Protein AF-A0A645FJI3-F1 (afdb_monomer)

Radius of gyration: 17.74 Å; Cα contacts (8 Å, |Δi|>4): 292; chains: 1; bounding box: 38×31×63 Å

pLDDT: mean 92.91, std 8.9, range [56.62, 98.81]

Secondary structure (DSSP, 8-state):
--HHHHHTS------TGGGTPEEETTTTEEEEEE-SSS-EEEEEE-GGGT---S-SEEEEEEETTEEEEEEEETTTTEEEEEEE-TTT--EEEEEEEGGGTEEEE-S--TTS-HHHHHHHHTTT---S-HHHHHHHHHHHHIIIIISS-HHHHHHS----

Organism: NCBI:txid1076179

Structure (mmCIF, N/CA/C/O backbone):
data_AF-A0A645FJI3-F1
#
_entry.id   AF-A0A645FJI3-F1
#
loop_
_atom_site.group_PDB
_atom_site.id
_atom_site.type_symbol
_atom_site.label_atom_id
_atom_site.label_alt_id
_atom_site.label_comp_id
_atom_site.label_asym_id
_atom_site.label_entity_id
_atom_site.label_seq_id
_atom_site.pdbx_PDB_ins_code
_atom_site.Cartn_x
_atom_site.Cartn_y
_atom_site.Cartn_z
_atom_site.occupancy
_atom_site.B_iso_or_equiv
_atom_site.auth_seq_id
_atom_site.auth_comp_id
_atom_site.auth_asym_id
_atom_site.auth_atom_id
_atom_site.pdbx_PDB_model_num
ATOM 1 N N . MET A 1 1 ? 11.231 -3.551 35.913 1.00 56.62 1 MET A N 1
ATOM 2 C CA . MET A 1 1 ? 9.950 -4.171 35.527 1.00 56.62 1 MET A CA 1
ATOM 3 C C . MET A 1 1 ? 10.000 -5.644 35.882 1.00 56.62 1 MET A C 1
ATOM 5 O O . MET A 1 1 ? 10.997 -6.279 35.559 1.00 56.62 1 MET A O 1
ATOM 9 N N . ASN A 1 2 ? 8.983 -6.163 36.568 1.00 74.88 2 ASN A N 1
ATOM 10 C CA . ASN A 1 2 ? 8.794 -7.595 36.834 1.00 74.88 2 ASN A CA 1
ATOM 11 C C . ASN A 1 2 ? 7.509 -8.104 36.146 1.00 74.88 2 ASN A C 1
ATOM 13 O O . ASN A 1 2 ? 6.732 -7.310 35.617 1.00 74.88 2 ASN A O 1
ATOM 17 N N . ALA A 1 3 ? 7.301 -9.424 36.121 1.00 71.38 3 ALA A N 1
ATOM 18 C CA . ALA A 1 3 ? 6.141 -10.035 35.463 1.00 71.38 3 ALA A CA 1
ATOM 19 C C . ALA A 1 3 ? 4.803 -9.525 36.034 1.00 71.38 3 ALA A C 1
ATOM 21 O O . ALA A 1 3 ? 3.874 -9.268 35.275 1.00 71.38 3 ALA A O 1
ATOM 22 N N . ASP A 1 4 ? 4.737 -9.282 37.344 1.00 74.38 4 ASP A N 1
ATOM 23 C CA . ASP A 1 4 ? 3.534 -8.769 38.010 1.00 74.38 4 ASP A CA 1
ATOM 24 C C . ASP A 1 4 ? 3.164 -7.350 37.548 1.00 74.38 4 ASP A C 1
ATOM 26 O O . ASP A 1 4 ? 1.987 -7.027 37.414 1.00 74.38 4 ASP A O 1
ATOM 30 N N . GLN A 1 5 ? 4.157 -6.510 37.237 1.00 66.44 5 GLN A N 1
ATOM 31 C CA . GLN A 1 5 ? 3.937 -5.175 36.676 1.00 66.44 5 GLN A CA 1
ATOM 32 C C . GLN A 1 5 ? 3.433 -5.215 35.227 1.00 66.44 5 GLN A C 1
ATOM 34 O O . GLN A 1 5 ? 2.672 -4.333 34.849 1.00 66.44 5 GLN A O 1
ATOM 39 N N . LEU A 1 6 ? 3.814 -6.224 34.432 1.00 61.94 6 LEU A N 1
ATOM 40 C CA . LEU A 1 6 ? 3.314 -6.415 33.060 1.00 61.94 6 LEU A CA 1
ATOM 41 C C . LEU A 1 6 ? 1.851 -6.889 33.039 1.00 61.94 6 LEU A C 1
ATOM 43 O O . LEU A 1 6 ? 1.085 -6.445 32.193 1.00 61.94 6 LEU A O 1
ATOM 47 N N . PHE A 1 7 ? 1.449 -7.747 33.984 1.00 67.25 7 PHE A N 1
ATOM 48 C CA . PHE A 1 7 ? 0.070 -8.249 34.096 1.00 67.25 7 PHE A CA 1
ATOM 49 C C . PHE A 1 7 ? -0.930 -7.231 34.666 1.00 67.25 7 PHE A C 1
ATOM 51 O O . PHE A 1 7 ? -2.134 -7.408 34.497 1.00 67.25 7 PHE A O 1
ATOM 58 N N . GLN A 1 8 ? -0.455 -6.190 35.356 1.00 73.88 8 GLN A N 1
ATOM 59 C CA . GLN A 1 8 ? -1.298 -5.119 35.903 1.00 73.88 8 GLN A CA 1
ATOM 60 C C . GLN A 1 8 ? -1.445 -3.913 34.971 1.00 73.88 8 GLN A C 1
ATOM 62 O O . GLN A 1 8 ? -2.200 -2.993 35.291 1.00 73.88 8 GLN A O 1
ATOM 67 N N . MET A 1 9 ? -0.740 -3.890 33.836 1.00 60.62 9 MET A N 1
ATOM 68 C CA . MET A 1 9 ? -0.995 -2.875 32.820 1.00 60.62 9 MET A CA 1
ATOM 69 C C . MET A 1 9 ? -2.399 -3.096 32.246 1.00 60.62 9 MET A C 1
ATOM 71 O O . MET A 1 9 ? -2.763 -4.245 31.977 1.00 60.62 9 MET A O 1
ATOM 75 N N . PRO A 1 10 ? -3.203 -2.035 32.064 1.00 60.19 10 PRO A N 1
ATOM 76 C CA . PRO A 1 10 ? -4.461 -2.168 31.352 1.00 60.19 10 PRO A CA 1
ATOM 77 C C . PRO A 1 10 ? -4.175 -2.766 29.972 1.00 60.19 10 PRO A C 1
ATOM 79 O O . PRO A 1 10 ? -3.290 -2.301 29.253 1.00 60.19 10 PRO A O 1
ATOM 82 N N . PHE A 1 11 ? -4.888 -3.839 29.633 1.00 61.97 11 PHE A N 1
ATOM 83 C CA . PHE A 1 11 ? -4.894 -4.358 28.275 1.00 61.97 11 PHE A CA 1
ATOM 84 C C . PHE A 1 11 ? -5.572 -3.305 27.404 1.00 61.97 11 PHE A C 1
ATOM 86 O O . PHE A 1 11 ? -6.794 -3.172 27.424 1.00 61.97 11 PHE A O 1
ATOM 93 N N . GLU A 1 12 ? -4.779 -2.516 26.691 1.00 61.72 12 GLU A N 1
ATOM 94 C CA . GLU A 1 12 ? -5.310 -1.671 25.635 1.00 61.72 12 GLU A CA 1
ATOM 95 C C . GLU A 1 12 ? -5.661 -2.583 24.463 1.00 61.72 12 GLU A C 1
ATOM 97 O O . GLU A 1 12 ? -4.785 -3.180 23.829 1.00 61.72 12 GLU A O 1
ATOM 102 N N . GLU A 1 13 ? -6.962 -2.737 24.207 1.00 76.19 13 GLU A N 1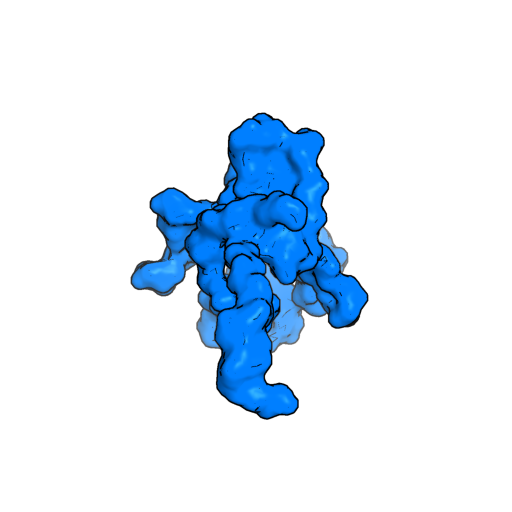
ATOM 103 C CA . GLU A 1 13 ? -7.428 -3.416 23.008 1.00 76.19 13 GLU A CA 1
ATOM 104 C C . GLU A 1 13 ? -6.757 -2.780 21.793 1.00 76.19 13 GLU A C 1
ATOM 106 O O . GLU A 1 13 ? -6.709 -1.557 21.626 1.00 76.19 13 GLU A O 1
ATOM 111 N N . ARG A 1 14 ? -6.180 -3.628 20.948 1.00 88.31 14 ARG A N 1
ATOM 112 C CA . ARG A 1 14 ? -5.498 -3.167 19.750 1.00 88.31 14 ARG A CA 1
ATOM 113 C C . ARG A 1 14 ? -6.513 -2.465 18.854 1.00 88.31 14 ARG A C 1
ATOM 115 O O . ARG A 1 14 ? -7.470 -3.087 18.405 1.00 88.31 14 ARG A O 1
ATOM 122 N N . SER A 1 15 ? -6.282 -1.189 18.591 1.00 95.69 15 SER A N 1
ATOM 123 C CA . SER A 1 15 ? -7.178 -0.329 17.826 1.00 95.69 15 SER A CA 1
ATOM 124 C C . SER A 1 15 ? -6.386 0.520 16.840 1.00 95.69 15 SER A C 1
ATOM 126 O O . SER A 1 15 ? -5.164 0.641 16.945 1.00 95.69 15 SER A O 1
ATOM 128 N N . LEU A 1 16 ? -7.075 1.112 15.870 1.00 97.44 16 LEU A N 1
ATOM 129 C CA . LEU A 1 16 ? -6.447 2.014 14.912 1.00 97.44 16 LEU A CA 1
ATOM 130 C C . LEU A 1 16 ? -5.860 3.255 15.599 1.00 97.44 16 LEU A C 1
ATOM 132 O O . LEU A 1 16 ? -4.725 3.622 15.303 1.00 97.44 16 LEU A O 1
ATOM 136 N N . VAL A 1 17 ? -6.571 3.853 16.558 1.00 96.69 17 VAL A N 1
ATOM 137 C CA . VAL A 1 17 ? -6.065 4.990 17.347 1.00 96.69 17 VAL A CA 1
ATOM 138 C C . VAL A 1 17 ? -4.805 4.606 18.131 1.00 96.69 17 VAL A C 1
ATOM 140 O O . VAL A 1 17 ? -3.818 5.340 18.087 1.00 96.69 17 VAL A O 1
ATOM 143 N N . ASN A 1 18 ? -4.764 3.414 18.738 1.00 94.19 18 ASN A N 1
ATOM 144 C CA . ASN A 1 18 ? -3.574 2.916 19.448 1.00 94.19 18 ASN A CA 1
ATOM 145 C C . ASN A 1 18 ? -2.387 2.645 18.503 1.00 94.19 18 ASN A C 1
ATOM 147 O O . ASN A 1 18 ? -1.233 2.641 18.928 1.00 94.19 18 ASN A O 1
ATOM 151 N N . LEU A 1 19 ? -2.651 2.469 17.205 1.00 95.25 19 LEU A N 1
ATOM 152 C CA . LEU A 1 19 ? -1.645 2.400 16.140 1.00 95.25 19 LEU A CA 1
ATOM 153 C C . LEU A 1 19 ? -1.367 3.766 15.485 1.00 95.25 19 LEU A C 1
ATOM 155 O O . LEU A 1 19 ? -0.758 3.830 14.419 1.00 95.25 19 LEU A O 1
ATOM 159 N N . SER A 1 20 ? -1.770 4.864 16.133 1.00 96.12 20 SER A N 1
ATOM 160 C CA . SER A 1 20 ? -1.571 6.248 15.680 1.00 96.12 20 SER A CA 1
ATOM 161 C C . SER A 1 20 ? -2.332 6.636 14.407 1.00 96.12 20 SER A C 1
ATOM 163 O O . SER A 1 20 ? -1.968 7.613 13.750 1.00 96.12 20 SER A O 1
ATOM 165 N N . PHE A 1 21 ? -3.390 5.908 14.044 1.00 98.00 21 PHE A N 1
ATOM 166 C CA . PHE A 1 21 ? -4.306 6.373 13.007 1.00 98.00 21 PHE A CA 1
ATOM 167 C C . PHE A 1 21 ? -5.227 7.462 13.562 1.00 98.00 21 PHE A C 1
ATOM 169 O O . PHE A 1 21 ? -5.759 7.355 14.665 1.00 98.00 21 PHE A O 1
ATOM 176 N N . VAL A 1 22 ? -5.482 8.483 12.752 1.00 97.81 22 VAL A N 1
ATOM 177 C CA . VAL A 1 22 ? -6.402 9.577 13.056 1.00 97.81 22 VAL A CA 1
ATOM 178 C C . VAL A 1 22 ? -7.743 9.317 12.360 1.00 97.81 22 VAL A C 1
ATOM 180 O O . VAL A 1 22 ? -7.770 9.191 11.132 1.00 97.81 22 VAL A O 1
ATOM 183 N N . PRO A 1 23 ? -8.864 9.226 13.099 1.00 97.25 23 PRO A N 1
ATOM 184 C CA . PRO A 1 23 ? -10.195 9.117 12.510 1.00 97.25 23 PRO A CA 1
ATOM 185 C C . PRO A 1 23 ? -10.582 10.356 11.692 1.00 97.25 23 PRO A C 1
ATOM 187 O O . PRO A 1 23 ? -10.581 11.475 12.202 1.00 97.25 23 PRO A O 1
ATOM 190 N N . ASP A 1 24 ? -11.005 10.150 10.448 1.00 95.38 24 ASP A N 1
ATOM 191 C CA . ASP A 1 24 ? -11.631 11.153 9.590 1.00 95.38 24 ASP A CA 1
ATOM 192 C C . ASP A 1 24 ? -13.043 10.684 9.222 1.00 95.38 24 ASP A C 1
ATOM 194 O O . ASP A 1 24 ? -13.294 10.090 8.171 1.00 95.38 24 ASP A O 1
ATOM 198 N N . GLN A 1 25 ? -13.992 10.945 10.123 1.00 93.50 25 GLN A N 1
ATOM 199 C CA . GLN A 1 25 ? -15.390 10.544 9.935 1.00 93.50 25 GLN A CA 1
ATOM 200 C C . GLN A 1 25 ? -16.043 11.218 8.728 1.00 93.50 25 GLN A C 1
ATOM 202 O O . GLN A 1 25 ? -16.942 10.645 8.122 1.00 93.50 25 GLN A O 1
ATOM 207 N N . LYS A 1 26 ? -15.597 12.426 8.362 1.00 92.00 26 LYS A N 1
ATOM 208 C CA . LYS A 1 26 ? -16.159 13.159 7.223 1.00 92.00 26 LYS A CA 1
ATOM 209 C C . LYS A 1 26 ? -15.870 12.430 5.916 1.00 92.00 26 LYS A C 1
ATOM 211 O O . LYS A 1 26 ? -16.731 12.389 5.041 1.00 92.00 26 LYS A O 1
ATOM 216 N N . ASN A 1 27 ? -14.654 11.912 5.779 1.00 92.12 27 ASN A N 1
ATOM 217 C CA . ASN A 1 27 ? -14.237 11.191 4.587 1.00 92.12 27 ASN A CA 1
ATOM 218 C C . ASN A 1 27 ? -14.467 9.672 4.688 1.00 92.12 27 ASN A C 1
ATOM 220 O O . ASN A 1 27 ? -14.505 8.990 3.666 1.00 92.12 27 ASN A O 1
ATOM 224 N N . GLY A 1 28 ? -14.691 9.157 5.898 1.00 95.94 28 GLY A N 1
ATOM 225 C CA . GLY A 1 28 ? -15.054 7.766 6.151 1.00 95.94 28 GLY A CA 1
ATOM 226 C C . GLY A 1 28 ? -13.860 6.822 6.240 1.00 95.94 28 GLY A C 1
ATOM 227 O O . GLY A 1 28 ? -13.952 5.683 5.800 1.00 95.94 28 GLY A O 1
ATOM 228 N N . TRP A 1 29 ? -12.728 7.270 6.783 1.00 97.62 29 TRP A N 1
ATOM 229 C CA . TRP A 1 29 ? -11.564 6.409 7.009 1.00 97.62 29 TRP A CA 1
ATOM 230 C C . TRP A 1 29 ? -10.752 6.850 8.221 1.00 97.62 29 TRP A C 1
ATOM 232 O O . TRP A 1 29 ? -10.858 7.977 8.694 1.00 97.62 29 TRP A O 1
ATOM 242 N N . CYS A 1 30 ? -9.889 5.967 8.701 1.00 98.12 30 CYS A N 1
ATOM 243 C CA . CYS A 1 30 ? -8.811 6.309 9.621 1.00 98.12 30 CYS A CA 1
ATOM 244 C C . CYS A 1 30 ? -7.501 6.418 8.839 1.00 98.12 30 CYS A C 1
ATOM 246 O O . CYS A 1 30 ? -7.224 5.556 8.006 1.00 98.12 30 CYS A O 1
ATOM 248 N N . GLU A 1 31 ? -6.690 7.441 9.103 1.00 98.25 31 GLU A N 1
ATOM 249 C CA . GLU A 1 31 ? -5.446 7.705 8.371 1.00 98.25 31 GLU A CA 1
ATOM 250 C C . GLU A 1 31 ? -4.221 7.667 9.286 1.00 98.25 31 GLU A C 1
ATOM 252 O O . GLU A 1 31 ? -4.172 8.342 10.308 1.00 98.25 31 GLU A O 1
ATOM 257 N N . TYR A 1 32 ? -3.204 6.920 8.878 1.00 98.31 32 TYR A N 1
ATOM 258 C CA . TYR A 1 32 ? -1.858 6.972 9.425 1.00 98.31 32 TYR A CA 1
ATOM 259 C C . TYR A 1 32 ? -0.934 7.621 8.393 1.00 98.31 32 TYR A C 1
ATOM 261 O O . TYR A 1 32 ? -0.938 7.226 7.226 1.00 98.31 32 TYR A O 1
ATOM 269 N N . THR A 1 33 ? -0.116 8.582 8.821 1.00 97.44 33 THR A N 1
ATOM 270 C CA . THR A 1 33 ? 0.873 9.239 7.958 1.00 97.44 33 THR A CA 1
ATOM 271 C C . THR A 1 33 ? 2.242 9.242 8.629 1.00 97.44 33 THR A C 1
ATOM 273 O O . THR A 1 33 ? 2.398 9.723 9.750 1.00 97.44 33 THR A O 1
ATOM 276 N N . GLN A 1 34 ? 3.247 8.756 7.906 1.00 95.12 34 GLN A N 1
ATOM 277 C CA . GLN A 1 34 ? 4.657 8.819 8.273 1.00 95.12 34 GLN A CA 1
ATOM 278 C C . GLN A 1 34 ? 5.393 9.714 7.279 1.00 95.12 34 GLN A C 1
ATOM 280 O O . GLN A 1 34 ? 5.300 9.509 6.071 1.00 95.12 34 GLN A O 1
ATOM 285 N N . ASN A 1 35 ? 6.149 10.688 7.788 1.00 90.19 35 ASN A N 1
ATOM 286 C CA . ASN A 1 35 ? 6.908 11.634 6.961 1.00 90.19 35 ASN A CA 1
ATOM 287 C C . ASN A 1 35 ? 8.418 11.643 7.280 1.00 90.19 35 ASN A C 1
ATOM 289 O O . ASN A 1 35 ? 9.142 12.565 6.912 1.00 90.19 35 ASN A O 1
ATOM 293 N N . GLU A 1 36 ? 8.911 10.627 7.992 1.00 83.69 36 GLU A N 1
ATOM 294 C CA . GLU A 1 36 ? 10.339 10.458 8.272 1.00 83.69 36 GLU A CA 1
ATOM 295 C C . GLU A 1 36 ? 11.037 9.818 7.063 1.00 83.69 36 GLU A C 1
ATOM 297 O O . GLU A 1 36 ? 11.244 8.608 6.997 1.00 83.69 36 GLU A O 1
ATOM 302 N N . GLY A 1 37 ? 11.375 10.643 6.070 1.00 85.12 37 GLY A N 1
ATOM 303 C CA . GLY A 1 37 ? 12.023 10.206 4.834 1.00 85.12 37 GLY A CA 1
ATOM 304 C C . GLY A 1 37 ? 11.049 10.172 3.663 1.00 85.12 37 GLY A C 1
ATOM 305 O O . GLY A 1 37 ? 10.703 11.218 3.125 1.00 85.12 37 GLY A O 1
ATOM 306 N N . THR A 1 38 ? 10.646 8.977 3.233 1.00 88.56 38 THR A N 1
ATOM 307 C CA . THR A 1 38 ? 9.632 8.834 2.176 1.00 88.56 38 THR A CA 1
ATOM 308 C C . THR A 1 38 ? 8.249 8.924 2.802 1.00 88.56 38 THR A C 1
ATOM 310 O O . THR A 1 38 ? 7.975 8.210 3.766 1.00 88.56 38 THR A O 1
ATOM 313 N N . LEU A 1 39 ? 7.382 9.780 2.255 1.00 95.00 39 LEU A N 1
ATOM 314 C CA . LEU A 1 39 ? 5.993 9.872 2.691 1.00 95.00 39 LEU A CA 1
ATOM 315 C C . LEU A 1 39 ? 5.317 8.508 2.526 1.00 95.00 39 LEU A C 1
ATOM 317 O O . LEU A 1 39 ? 5.246 7.974 1.419 1.00 95.00 39 LEU A O 1
ATOM 321 N N . VAL A 1 40 ? 4.797 7.970 3.623 1.00 97.56 40 VAL A N 1
ATOM 322 C CA . VAL A 1 40 ? 3.900 6.817 3.611 1.00 97.56 40 VAL A CA 1
ATOM 323 C C . VAL A 1 40 ? 2.579 7.239 4.222 1.00 97.56 40 VAL A C 1
ATOM 325 O O . VAL A 1 40 ? 2.543 7.831 5.301 1.00 97.56 40 VAL A O 1
ATOM 328 N N . ARG A 1 41 ? 1.485 6.921 3.535 1.00 98.38 41 ARG A N 1
ATOM 329 C CA . ARG A 1 41 ? 0.131 7.129 4.045 1.00 98.38 41 ARG A CA 1
ATOM 330 C C . ARG A 1 41 ? -0.643 5.830 3.956 1.00 98.38 41 ARG A C 1
ATOM 332 O O . ARG A 1 41 ? -0.679 5.209 2.899 1.00 98.38 41 ARG A O 1
ATOM 339 N N . VAL A 1 42 ? -1.283 5.452 5.052 1.00 98.62 42 VAL A N 1
ATOM 340 C CA . VAL A 1 42 ? -2.160 4.287 5.124 1.00 98.62 42 VAL A CA 1
ATOM 341 C C . VAL A 1 42 ? -3.542 4.750 5.536 1.00 98.62 42 VAL A C 1
ATOM 343 O O . VAL A 1 42 ? -3.684 5.465 6.524 1.00 98.62 42 VAL A O 1
ATOM 346 N N . ARG A 1 43 ? -4.567 4.350 4.791 1.00 98.62 43 ARG A N 1
ATOM 347 C CA . ARG A 1 43 ? -5.960 4.622 5.137 1.00 98.62 43 ARG A CA 1
ATOM 348 C C . ARG A 1 43 ? -6.721 3.328 5.265 1.00 98.62 43 ARG A C 1
ATOM 350 O O . ARG A 1 43 ? -6.609 2.467 4.401 1.00 98.62 43 ARG A O 1
ATOM 357 N N . VAL A 1 44 ? -7.523 3.224 6.313 1.00 98.50 44 VAL A N 1
ATOM 358 C CA . VAL A 1 44 ? -8.421 2.092 6.534 1.00 98.50 44 VAL A CA 1
ATOM 359 C C . VAL A 1 44 ? -9.850 2.605 6.440 1.00 98.50 44 VAL A C 1
ATOM 361 O O . VAL A 1 44 ? -10.256 3.464 7.224 1.00 98.50 44 VAL A O 1
ATOM 364 N N . ASN A 1 45 ? -10.591 2.115 5.450 1.00 97.81 45 ASN A N 1
ATOM 365 C CA . ASN A 1 45 ? -11.953 2.548 5.168 1.00 97.81 45 ASN A CA 1
ATOM 366 C C . ASN A 1 45 ? -12.909 2.132 6.299 1.00 97.81 45 ASN A C 1
ATOM 368 O O . ASN A 1 45 ? -12.795 1.040 6.857 1.00 97.81 45 ASN A O 1
ATOM 372 N N . ARG A 1 46 ? -13.865 3.000 6.627 1.00 96.50 46 ARG A N 1
ATOM 373 C CA . ARG A 1 46 ? -14.915 2.793 7.632 1.00 96.50 46 ARG A CA 1
ATOM 374 C C . ARG A 1 46 ? -16.270 3.091 6.982 1.00 96.50 46 ARG A C 1
ATOM 376 O O . ARG A 1 46 ? -16.793 4.201 7.120 1.00 96.50 46 ARG A O 1
ATOM 383 N N . PRO A 1 47 ? -16.828 2.127 6.219 1.00 92.25 47 PRO A N 1
ATOM 384 C CA . PRO A 1 47 ? -18.068 2.315 5.464 1.00 92.25 47 PRO A CA 1
ATOM 385 C C . PRO A 1 47 ? -19.257 2.778 6.315 1.00 92.25 47 PRO A C 1
ATOM 387 O O . PRO A 1 47 ? -20.144 3.474 5.823 1.00 92.25 47 PRO A O 1
ATOM 390 N N . GLU A 1 48 ? -19.279 2.427 7.600 1.00 93.56 48 GLU A N 1
ATOM 391 C CA . GLU A 1 48 ? -20.294 2.841 8.568 1.00 93.56 48 GLU A CA 1
ATOM 392 C C . GLU A 1 48 ? -20.348 4.362 8.795 1.00 93.56 48 GLU A C 1
ATOM 394 O O . GLU A 1 48 ? -21.363 4.874 9.266 1.00 93.56 48 GLU A O 1
ATOM 399 N N . TRP A 1 49 ? -19.298 5.098 8.421 1.00 95.38 49 TRP A N 1
ATOM 400 C CA . TRP A 1 49 ? -19.259 6.564 8.447 1.00 95.38 49 TRP A CA 1
ATOM 401 C C . TRP A 1 49 ? -19.760 7.205 7.143 1.00 95.38 49 TRP A C 1
ATOM 403 O O . TRP A 1 49 ? -19.782 8.427 7.020 1.00 95.38 49 TRP A O 1
ATOM 413 N N . GLY A 1 50 ? -20.198 6.400 6.169 1.00 87.69 50 GLY A N 1
ATOM 414 C CA . GLY A 1 50 ? -20.800 6.865 4.916 1.00 87.69 50 GLY A CA 1
ATOM 415 C C . GLY A 1 50 ? -19.806 7.167 3.789 1.00 87.69 50 GLY A C 1
ATOM 416 O O . GLY A 1 50 ? -20.238 7.497 2.683 1.00 87.69 50 GLY A O 1
ATOM 417 N N . GLY A 1 51 ? -18.499 7.028 4.030 1.00 84.12 51 GLY A N 1
ATOM 418 C CA . GLY A 1 51 ? -17.484 7.054 2.976 1.00 84.12 51 GLY A CA 1
ATOM 419 C C . GLY A 1 51 ? -17.539 5.785 2.123 1.00 84.12 51 GLY A C 1
ATOM 420 O O . GLY A 1 51 ? -17.689 4.680 2.640 1.00 84.12 51 GLY A O 1
ATOM 421 N N . ASN A 1 52 ? -17.418 5.929 0.803 1.00 83.31 52 ASN A N 1
ATOM 422 C CA . ASN A 1 52 ? -17.300 4.789 -0.109 1.00 83.31 52 ASN A CA 1
ATOM 423 C C . ASN A 1 52 ? -16.216 5.048 -1.165 1.00 83.31 52 ASN A C 1
ATOM 425 O O . ASN A 1 52 ? -16.529 5.319 -2.326 1.00 83.31 52 ASN A O 1
ATOM 429 N N . PRO A 1 53 ? -14.934 5.015 -0.768 1.00 86.50 53 PRO A N 1
ATOM 430 C CA . PRO A 1 53 ? -13.827 5.304 -1.671 1.00 86.50 53 PRO A CA 1
ATOM 431 C C . PRO A 1 53 ? -13.569 4.187 -2.699 1.00 86.50 53 PRO A C 1
ATOM 433 O O . PRO A 1 53 ? -12.792 4.392 -3.628 1.00 86.50 53 PRO A O 1
ATOM 436 N N . GLY A 1 54 ? -14.220 3.024 -2.567 1.00 92.12 54 GLY A N 1
ATOM 437 C CA . GLY A 1 54 ? -14.042 1.895 -3.482 1.00 92.12 54 GLY A CA 1
ATOM 438 C C . GLY A 1 54 ? -12.786 1.058 -3.217 1.00 92.12 54 GLY A C 1
ATOM 439 O O . GLY A 1 54 ? -12.300 0.410 -4.139 1.00 92.12 54 GLY A O 1
ATOM 440 N N . TRP A 1 55 ? -12.266 1.075 -1.987 1.00 96.44 55 TRP A N 1
ATOM 441 C CA . TRP A 1 55 ? -11.197 0.212 -1.466 1.00 96.44 55 TRP A CA 1
ATOM 442 C C . TRP A 1 55 ? -11.381 0.008 0.046 1.00 96.44 55 TRP A C 1
ATOM 444 O O . TRP A 1 55 ? -12.064 0.802 0.696 1.00 96.44 55 TRP A O 1
ATOM 454 N N . ASP A 1 56 ? -10.774 -1.041 0.609 1.00 98.38 56 ASP A N 1
ATOM 455 C CA . ASP A 1 56 ? -10.846 -1.328 2.051 1.00 98.38 56 ASP A CA 1
ATOM 456 C C . ASP A 1 56 ? -9.633 -0.760 2.800 1.00 98.38 56 ASP A C 1
ATOM 458 O O . ASP A 1 56 ? -9.773 -0.156 3.866 1.00 98.38 56 ASP A O 1
ATOM 462 N N . ILE A 1 57 ? -8.442 -0.882 2.206 1.00 98.62 57 ILE A N 1
ATOM 463 C CA . ILE A 1 57 ? -7.216 -0.219 2.670 1.00 98.62 57 ILE A CA 1
ATOM 464 C C . ILE A 1 57 ? -6.534 0.465 1.486 1.00 98.62 57 ILE A C 1
ATOM 466 O O . ILE A 1 57 ? -6.408 -0.131 0.420 1.00 98.62 57 ILE A O 1
ATOM 470 N N . GLU A 1 58 ? -6.044 1.686 1.688 1.00 98.69 58 GLU A N 1
ATOM 471 C CA . GLU A 1 58 ? -5.120 2.371 0.782 1.00 98.69 58 GLU A CA 1
ATOM 472 C C . GLU A 1 58 ? -3.740 2.470 1.431 1.00 98.69 58 GLU A C 1
ATOM 474 O O . GLU A 1 58 ? -3.612 2.882 2.580 1.00 98.69 58 GLU A O 1
ATOM 479 N N . TYR A 1 59 ? -2.705 2.145 0.666 1.00 98.75 59 TYR A N 1
ATOM 480 C CA . TYR A 1 59 ? -1.310 2.414 0.967 1.00 98.75 59 TYR A CA 1
ATOM 481 C C . TYR A 1 59 ? -0.741 3.318 -0.126 1.00 98.75 59 TYR A C 1
ATOM 483 O O . TYR A 1 59 ? -0.769 2.974 -1.307 1.00 98.75 59 TYR A O 1
ATOM 491 N N . TYR A 1 60 ? -0.203 4.465 0.259 1.00 98.56 60 TYR A N 1
ATOM 492 C CA . TYR A 1 60 ? 0.489 5.391 -0.626 1.00 98.56 60 TYR A CA 1
ATOM 493 C C . TYR A 1 60 ? 1.952 5.497 -0.221 1.00 98.56 60 TYR A C 1
ATOM 495 O O . TYR A 1 60 ? 2.265 5.615 0.965 1.00 98.56 60 TYR A O 1
ATOM 503 N N . THR A 1 61 ? 2.833 5.520 -1.216 1.00 97.88 61 THR A N 1
ATOM 504 C CA . THR A 1 61 ? 4.246 5.851 -1.044 1.00 97.88 61 THR A CA 1
ATOM 505 C C . THR A 1 61 ? 4.825 6.451 -2.323 1.00 97.88 61 THR A C 1
ATOM 507 O O . THR A 1 61 ? 4.153 6.540 -3.352 1.00 97.88 61 THR A O 1
ATOM 510 N N . GLU A 1 62 ? 6.101 6.819 -2.280 1.00 96.12 62 GLU A N 1
ATOM 511 C CA . GLU A 1 62 ? 6.868 7.245 -3.443 1.00 96.12 62 GLU A CA 1
ATOM 512 C C . GLU A 1 62 ? 8.123 6.392 -3.591 1.00 96.12 62 GLU A C 1
ATOM 514 O O . GLU A 1 62 ? 8.955 6.303 -2.692 1.00 96.12 62 GLU A O 1
ATOM 519 N N . ILE A 1 63 ? 8.312 5.792 -4.763 1.00 95.12 63 ILE A N 1
ATOM 520 C CA . ILE A 1 63 ? 9.516 5.018 -5.066 1.00 95.12 63 ILE A CA 1
ATOM 521 C C . ILE A 1 63 ? 10.358 5.831 -6.031 1.00 95.12 63 ILE A C 1
ATOM 523 O O . ILE A 1 63 ? 9.962 6.076 -7.169 1.00 95.12 63 ILE A O 1
ATOM 527 N N . ASN A 1 64 ? 11.531 6.279 -5.579 1.00 94.25 64 ASN A N 1
ATOM 528 C CA . ASN A 1 64 ? 12.382 7.191 -6.349 1.00 94.25 64 ASN A CA 1
ATOM 529 C C . ASN A 1 64 ? 11.661 8.489 -6.781 1.00 94.25 64 ASN A C 1
ATOM 531 O O . ASN A 1 64 ? 11.966 9.024 -7.844 1.00 94.25 64 ASN A O 1
ATOM 535 N N . GLY A 1 65 ? 10.714 8.979 -5.973 1.00 94.69 65 GLY A N 1
ATOM 536 C CA . GLY A 1 65 ? 9.883 10.146 -6.298 1.00 94.69 65 GLY A CA 1
ATOM 537 C C . GLY A 1 65 ? 8.750 9.865 -7.292 1.00 94.69 65 GLY A C 1
ATOM 538 O O . GLY A 1 65 ? 8.120 10.805 -7.768 1.00 94.69 65 GLY A O 1
ATOM 539 N N . ASN A 1 66 ? 8.501 8.595 -7.633 1.00 97.06 66 ASN A N 1
ATOM 540 C CA . ASN A 1 66 ? 7.370 8.165 -8.454 1.00 97.06 66 ASN A CA 1
ATOM 541 C C . ASN A 1 66 ? 6.222 7.711 -7.540 1.00 97.06 66 ASN A C 1
ATOM 543 O O . ASN A 1 66 ? 6.433 6.781 -6.750 1.00 97.06 66 ASN A O 1
ATOM 547 N N . PRO A 1 67 ? 5.030 8.325 -7.627 1.00 97.44 67 PRO A N 1
ATOM 548 C CA . PRO A 1 67 ? 3.888 7.943 -6.809 1.00 97.44 67 PRO A CA 1
ATOM 549 C C . PRO A 1 67 ? 3.448 6.501 -7.053 1.00 97.44 67 PRO A C 1
ATOM 551 O O . PRO A 1 67 ? 3.259 6.074 -8.197 1.00 97.44 67 PRO A O 1
ATOM 554 N N . ILE A 1 68 ? 3.221 5.792 -5.951 1.00 98.25 68 ILE A N 1
ATOM 555 C CA . ILE A 1 68 ? 2.634 4.459 -5.903 1.00 98.25 68 ILE A CA 1
ATOM 556 C C . ILE A 1 68 ? 1.427 4.507 -4.981 1.00 98.25 68 ILE A C 1
ATOM 558 O O . ILE A 1 68 ? 1.511 4.971 -3.846 1.00 98.25 68 ILE A O 1
ATOM 562 N N . THR A 1 69 ? 0.298 3.993 -5.457 1.00 98.62 69 THR A N 1
ATOM 563 C CA . THR A 1 69 ? -0.880 3.755 -4.617 1.00 98.62 69 THR A CA 1
ATOM 564 C C . THR A 1 69 ? -1.309 2.310 -4.766 1.00 98.62 69 THR A C 1
ATOM 566 O O . THR A 1 69 ? -1.537 1.850 -5.883 1.00 98.62 69 THR A O 1
ATOM 569 N N . VAL A 1 70 ? -1.419 1.611 -3.642 1.00 98.81 70 VAL A N 1
ATOM 570 C CA . VAL A 1 70 ? -1.874 0.229 -3.551 1.00 98.81 70 VAL A CA 1
ATOM 571 C C . VAL A 1 70 ? -3.165 0.198 -2.749 1.00 98.81 70 VAL A C 1
ATOM 573 O O . VAL A 1 70 ? -3.212 0.649 -1.609 1.00 98.81 70 VAL A O 1
ATOM 576 N N . TRP A 1 71 ? -4.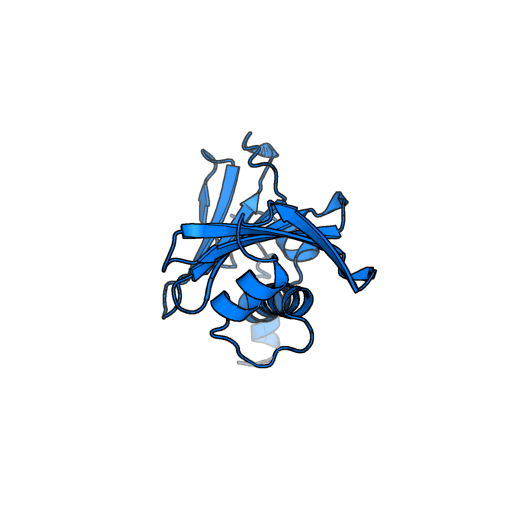211 -0.355 -3.342 1.00 98.75 71 TRP A N 1
ATOM 577 C CA . TRP A 1 71 ? -5.478 -0.629 -2.687 1.00 98.75 71 TRP A CA 1
ATOM 578 C C . TRP A 1 71 ? -5.598 -2.114 -2.382 1.00 98.75 71 TRP A C 1
ATOM 580 O O . TRP A 1 71 ? -5.228 -2.951 -3.207 1.00 98.75 71 TRP A O 1
ATOM 590 N N . TYR A 1 72 ? -6.136 -2.439 -1.212 1.00 98.69 72 TYR A N 1
ATOM 591 C CA . TYR A 1 72 ? -6.510 -3.795 -0.836 1.00 98.69 72 TYR A CA 1
ATOM 592 C C . TYR A 1 72 ? -8.030 -3.940 -0.780 1.00 98.69 72 TYR A C 1
ATOM 594 O O . TYR A 1 72 ? -8.729 -3.046 -0.296 1.00 98.69 72 TYR A O 1
ATOM 602 N N . TYR A 1 73 ? -8.509 -5.089 -1.255 1.00 98.31 73 TYR A N 1
ATOM 603 C CA . TYR A 1 73 ? -9.909 -5.501 -1.231 1.00 98.31 73 TYR A CA 1
ATOM 604 C C . TYR A 1 73 ? -10.033 -6.789 -0.419 1.00 98.31 73 TYR A C 1
ATOM 606 O O . TYR A 1 73 ? -9.622 -7.859 -0.873 1.00 98.31 73 TYR A O 1
ATOM 614 N N . VAL A 1 74 ? -10.612 -6.697 0.774 1.00 97.06 74 VAL A N 1
ATOM 615 C CA . VAL A 1 74 ? -10.708 -7.777 1.768 1.00 97.06 74 VAL A CA 1
ATOM 616 C C . VAL A 1 74 ? -11.544 -8.941 1.239 1.00 97.06 74 VAL A C 1
ATOM 618 O O . VAL A 1 74 ? -11.140 -10.100 1.350 1.00 97.06 74 VAL A O 1
ATOM 621 N N . ASN A 1 75 ? -12.684 -8.643 0.606 1.00 95.94 75 ASN A N 1
ATOM 622 C CA . ASN A 1 75 ? -13.594 -9.669 0.082 1.00 95.94 75 ASN A CA 1
ATOM 623 C C . ASN A 1 75 ? -12.959 -10.492 -1.046 1.00 95.94 75 ASN A C 1
ATOM 625 O O . ASN A 1 75 ? -13.122 -11.712 -1.095 1.00 95.94 75 ASN A O 1
ATOM 629 N N . ASP A 1 76 ? -12.194 -9.831 -1.912 1.00 96.56 76 ASP A N 1
ATOM 630 C CA . ASP A 1 76 ? -11.547 -10.461 -3.065 1.00 96.56 76 ASP A CA 1
ATOM 631 C C . ASP A 1 76 ? -10.149 -11.004 -2.727 1.00 96.56 76 ASP A C 1
ATOM 633 O O . ASP A 1 76 ? -9.566 -11.761 -3.505 1.00 96.56 76 ASP A O 1
ATOM 637 N N . ARG A 1 77 ? -9.587 -10.602 -1.578 1.00 96.62 77 ARG A N 1
ATOM 638 C CA . ARG A 1 77 ? -8.194 -10.840 -1.167 1.00 96.62 77 ARG A CA 1
ATOM 639 C C . ARG A 1 77 ? -7.194 -10.497 -2.269 1.00 96.62 77 ARG A C 1
ATOM 641 O O . ARG A 1 77 ? -6.230 -11.232 -2.504 1.00 96.62 77 ARG A O 1
ATOM 648 N N . ARG A 1 78 ? -7.440 -9.381 -2.948 1.00 98.00 78 ARG A N 1
ATOM 649 C CA . ARG A 1 78 ? -6.630 -8.897 -4.066 1.00 98.00 78 ARG A CA 1
ATOM 650 C C . ARG A 1 78 ? -6.126 -7.493 -3.789 1.00 98.00 78 ARG A C 1
ATOM 652 O O . ARG A 1 7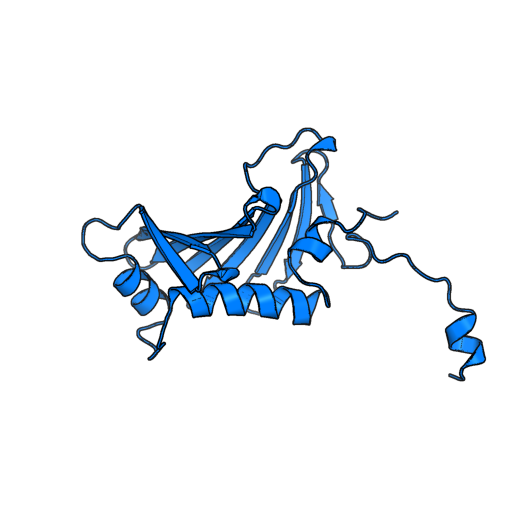8 ? -6.746 -6.724 -3.053 1.00 98.00 78 ARG A O 1
ATOM 659 N N . PHE A 1 79 ? -5.033 -7.163 -4.450 1.00 98.69 79 PHE A N 1
ATOM 660 C CA . PHE A 1 79 ? -4.491 -5.819 -4.488 1.00 98.69 79 PHE A CA 1
ATOM 661 C C . PHE A 1 79 ? -4.733 -5.199 -5.859 1.00 98.69 79 PHE A C 1
ATOM 663 O O . PHE A 1 79 ? -4.759 -5.906 -6.865 1.00 98.69 79 PHE A O 1
ATOM 670 N N . TYR A 1 80 ? -4.873 -3.882 -5.895 1.00 98.69 80 TYR A N 1
ATOM 671 C CA . TYR A 1 80 ? -4.801 -3.078 -7.109 1.00 98.69 80 TYR A CA 1
ATOM 672 C C . TYR A 1 80 ? -3.726 -2.020 -6.903 1.00 98.69 80 TYR A C 1
ATOM 674 O O . TYR A 1 80 ? -3.730 -1.319 -5.896 1.00 98.69 80 TYR A O 1
ATOM 682 N N . CYS A 1 81 ? -2.780 -1.926 -7.823 1.00 98.69 81 CYS A N 1
ATOM 683 C CA . CYS A 1 81 ? -1.641 -1.032 -7.716 1.00 98.69 81 CYS A CA 1
ATOM 684 C C . CYS A 1 81 ? -1.626 -0.082 -8.903 1.00 98.69 81 CYS A C 1
ATOM 686 O O . CYS A 1 81 ? -1.686 -0.519 -10.047 1.00 98.69 81 CYS A O 1
ATOM 688 N N . THR A 1 82 ? -1.464 1.208 -8.628 1.00 98.44 82 THR A N 1
ATOM 689 C CA . THR A 1 82 ? -1.210 2.235 -9.640 1.00 98.44 82 THR A CA 1
ATOM 690 C C . THR A 1 82 ? 0.191 2.795 -9.463 1.00 98.44 82 THR A C 1
ATOM 692 O O . THR A 1 82 ? 0.654 2.999 -8.337 1.00 98.44 82 THR A O 1
ATOM 695 N N . ALA A 1 83 ? 0.851 3.066 -10.583 1.00 97.75 83 ALA A N 1
ATOM 696 C CA . ALA A 1 83 ? 2.166 3.681 -10.619 1.00 97.75 83 ALA A CA 1
ATOM 697 C C . ALA A 1 83 ? 2.189 4.820 -11.635 1.00 97.75 83 ALA A C 1
ATOM 699 O O . ALA A 1 83 ? 1.602 4.707 -12.711 1.00 97.75 83 ALA A O 1
ATOM 700 N N . THR A 1 84 ? 2.866 5.915 -11.291 1.00 97.31 84 THR A N 1
ATOM 701 C CA . THR A 1 84 ? 3.055 7.066 -12.187 1.00 97.31 84 THR A CA 1
ATOM 702 C C . THR A 1 84 ? 4.533 7.410 -12.277 1.00 97.31 84 THR A C 1
ATOM 704 O O . THR A 1 84 ? 5.164 7.630 -11.248 1.00 97.31 84 THR A O 1
ATOM 707 N N . LEU A 1 85 ? 5.088 7.484 -13.488 1.00 96.62 85 LEU A N 1
ATOM 708 C CA . LEU A 1 85 ? 6.419 8.042 -13.703 1.00 96.62 85 LEU A CA 1
ATOM 709 C C . LEU A 1 85 ? 6.348 9.562 -13.647 1.00 96.62 85 LEU A C 1
ATOM 711 O O . LEU A 1 85 ? 5.676 10.195 -14.458 1.00 96.62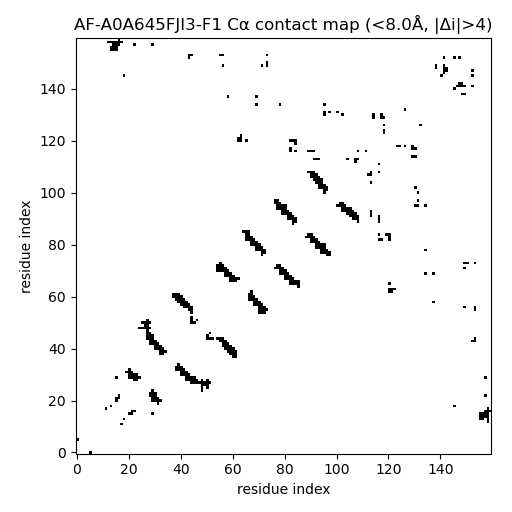 85 LEU A O 1
ATOM 715 N N . THR A 1 86 ? 7.082 10.156 -12.714 1.00 95.31 86 THR A N 1
ATOM 716 C CA . THR A 1 86 ? 7.115 11.614 -12.543 1.00 95.31 86 THR A CA 1
ATOM 717 C C . THR A 1 86 ? 7.817 12.315 -13.711 1.00 95.31 86 THR A C 1
ATOM 719 O O . THR A 1 86 ? 7.511 13.465 -14.006 1.00 95.31 86 THR A O 1
ATOM 722 N N . GLU A 1 87 ? 8.736 11.628 -14.397 1.00 93.00 87 GLU A N 1
ATOM 723 C CA . GLU A 1 87 ? 9.521 12.190 -15.505 1.00 93.00 87 GLU A CA 1
ATOM 724 C C . GLU A 1 87 ? 8.660 12.607 -16.706 1.00 93.00 87 GLU A C 1
ATOM 726 O O . GLU A 1 87 ? 8.866 13.684 -17.263 1.00 93.00 87 GLU A O 1
ATOM 731 N N . ASP A 1 88 ? 7.698 11.771 -17.104 1.00 93.25 88 ASP A N 1
ATOM 732 C CA . ASP A 1 88 ? 6.893 11.982 -18.314 1.00 93.25 88 ASP A CA 1
ATOM 733 C C . ASP A 1 88 ? 5.375 11.871 -18.087 1.00 93.25 88 ASP A C 1
ATOM 735 O O . ASP A 1 88 ? 4.595 12.051 -19.022 1.00 93.25 88 ASP A O 1
ATOM 739 N N . GLY A 1 89 ? 4.945 11.604 -16.851 1.00 94.06 89 GLY A N 1
ATOM 740 C CA . GLY A 1 89 ? 3.540 11.456 -16.478 1.00 94.06 89 GLY A CA 1
ATOM 741 C C . GLY A 1 89 ? 2.908 10.126 -16.894 1.00 94.06 89 GLY A C 1
ATOM 742 O O . GLY A 1 89 ? 1.701 9.958 -16.706 1.00 94.06 89 GLY A O 1
ATOM 743 N N . SER A 1 90 ? 3.674 9.177 -17.446 1.00 95.94 90 SER A N 1
ATOM 744 C CA . SER A 1 90 ? 3.157 7.855 -17.815 1.00 95.94 90 SER A CA 1
ATOM 745 C C . SER A 1 90 ? 2.569 7.155 -16.596 1.00 95.94 90 SER A C 1
ATOM 747 O O . SER A 1 90 ? 3.228 7.029 -15.564 1.00 95.94 90 SER A O 1
ATOM 749 N N . LYS A 1 91 ? 1.339 6.658 -16.727 1.00 96.81 91 LYS A N 1
ATOM 750 C CA . LYS A 1 91 ? 0.626 5.964 -15.657 1.00 96.81 91 LYS A CA 1
ATOM 751 C C . LYS A 1 91 ? 0.187 4.586 -16.120 1.00 96.81 91 LYS A C 1
ATOM 753 O O . LYS A 1 91 ? -0.268 4.431 -17.251 1.00 96.81 91 LYS A O 1
ATOM 758 N N . GLY A 1 92 ? 0.290 3.612 -15.229 1.00 97.81 92 GLY A N 1
ATOM 759 C CA . GLY A 1 92 ? -0.240 2.274 -15.442 1.00 97.81 92 GLY A CA 1
ATOM 760 C C . GLY A 1 92 ? -0.716 1.649 -14.144 1.00 97.81 92 GLY A C 1
ATOM 761 O O . GLY A 1 92 ? -0.443 2.165 -13.053 1.00 97.81 92 GLY A O 1
ATOM 762 N N . ASP A 1 93 ? -1.451 0.553 -14.273 1.00 98.31 93 ASP A N 1
ATOM 763 C CA . ASP A 1 93 ? -1.972 -0.179 -13.131 1.00 98.31 93 ASP A CA 1
ATOM 764 C C . ASP A 1 93 ? -2.065 -1.687 -13.373 1.00 98.31 93 ASP A C 1
ATOM 766 O O . ASP A 1 93 ? -2.001 -2.173 -14.505 1.00 98.31 93 ASP A O 1
ATOM 770 N N . PHE A 1 94 ? -2.171 -2.428 -12.274 1.00 98.62 94 PHE A N 1
ATOM 771 C CA . PHE A 1 94 ? -2.383 -3.867 -12.293 1.00 98.62 94 PHE A CA 1
ATOM 772 C C . PHE A 1 94 ? -3.119 -4.341 -11.042 1.00 98.62 94 PHE A C 1
ATOM 774 O O . PHE A 1 94 ? -3.019 -3.754 -9.963 1.00 98.62 94 PHE A O 1
ATOM 781 N N . GLU A 1 95 ? -3.806 -5.466 -11.178 1.00 98.50 95 GLU A N 1
ATOM 782 C CA . GLU A 1 95 ? -4.311 -6.259 -10.067 1.00 98.50 95 GLU A CA 1
ATOM 783 C C . GLU A 1 95 ? -3.330 -7.374 -9.716 1.00 98.50 95 GLU A C 1
ATOM 785 O O . GLU A 1 95 ? -2.667 -7.935 -10.591 1.00 98.50 95 GLU A O 1
ATOM 790 N N . TYR A 1 96 ? -3.266 -7.735 -8.438 1.00 98.50 96 TYR A N 1
ATOM 791 C CA . TYR A 1 96 ? -2.436 -8.826 -7.945 1.00 98.50 96 TYR A CA 1
ATOM 792 C C . TYR A 1 96 ? -3.217 -9.725 -6.993 1.00 98.50 96 TYR A C 1
ATOM 794 O O . TYR A 1 96 ? -3.868 -9.253 -6.059 1.00 98.50 96 TYR A O 1
ATOM 802 N N . PHE A 1 97 ? -3.108 -11.032 -7.212 1.00 97.88 97 PHE A N 1
ATOM 803 C CA . PHE A 1 97 ? -3.775 -12.084 -6.453 1.00 97.88 97 PHE A CA 1
ATOM 804 C C . PHE A 1 97 ? -2.705 -12.912 -5.721 1.00 97.88 97 PHE A C 1
ATOM 806 O O . PHE A 1 97 ? -2.158 -13.858 -6.300 1.00 97.88 97 PHE A O 1
ATOM 813 N N . PRO A 1 98 ? -2.375 -12.590 -4.451 1.00 95.19 98 PRO A N 1
ATOM 814 C CA . PRO A 1 98 ? -1.235 -13.189 -3.752 1.00 95.19 98 PRO A CA 1
ATOM 815 C C . PRO A 1 98 ? -1.302 -14.709 -3.639 1.00 95.19 98 PRO A C 1
ATOM 817 O O . PRO A 1 98 ? -0.291 -15.384 -3.806 1.00 95.19 98 PRO A O 1
ATOM 820 N N . LYS A 1 99 ? -2.501 -15.257 -3.408 1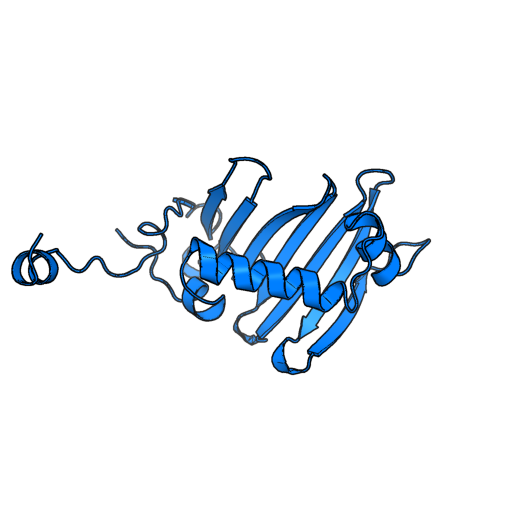.00 94.38 99 LYS A N 1
ATOM 821 C CA . LYS A 1 99 ? -2.719 -16.704 -3.272 1.00 94.38 99 LYS A CA 1
ATOM 822 C C . LYS A 1 99 ? -2.345 -17.482 -4.539 1.00 94.38 99 LYS A C 1
ATOM 824 O O . LYS A 1 99 ? -1.906 -18.622 -4.449 1.00 94.38 99 LYS A O 1
ATOM 829 N N . GLU A 1 100 ? -2.551 -16.875 -5.702 1.00 95.62 100 GLU A N 1
ATOM 830 C CA . GLU A 1 100 ? -2.318 -17.482 -7.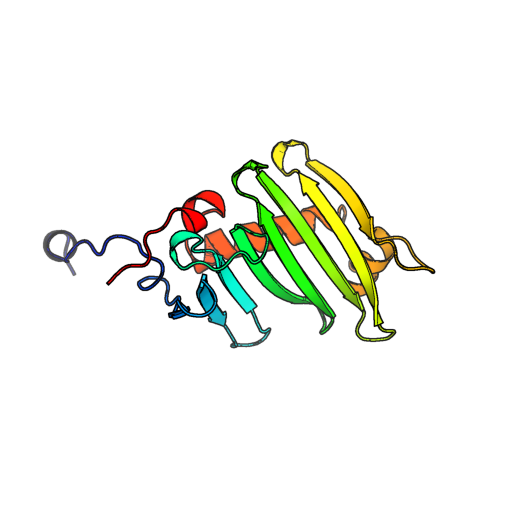017 1.00 95.62 100 GLU A CA 1
ATOM 831 C C . GLU A 1 100 ? -0.947 -17.112 -7.590 1.00 95.62 100 GLU A C 1
ATOM 833 O O . GLU A 1 100 ? -0.543 -17.676 -8.604 1.00 95.62 100 GLU A O 1
ATOM 838 N N . ASN A 1 101 ? -0.247 -16.157 -6.963 1.00 94.50 101 ASN A N 1
ATOM 839 C CA . ASN A 1 101 ? 0.939 -15.503 -7.512 1.00 94.50 101 ASN A CA 1
ATOM 840 C C . ASN A 1 101 ? 0.713 -15.047 -8.967 1.00 94.50 101 ASN A C 1
ATOM 842 O O . ASN A 1 101 ? 1.516 -15.316 -9.862 1.00 94.50 101 ASN A O 1
ATOM 846 N N . ARG A 1 102 ? -0.434 -14.399 -9.198 1.00 96.81 102 ARG A N 1
ATOM 847 C CA . ARG A 1 102 ? -0.896 -13.952 -10.513 1.00 96.81 102 ARG A CA 1
ATOM 848 C C . ARG A 1 102 ? -1.156 -12.453 -10.490 1.00 96.81 102 ARG A C 1
ATOM 850 O O . ARG A 1 102 ? -1.721 -11.944 -9.524 1.00 96.81 102 ARG A O 1
ATOM 857 N N . HIS A 1 103 ? -0.800 -11.780 -11.576 1.00 97.12 103 HIS A N 1
ATOM 858 C CA . HIS A 1 103 ? -1.184 -10.398 -11.836 1.00 97.12 103 HIS A CA 1
ATOM 859 C C . HIS A 1 103 ? -2.058 -10.293 -13.087 1.00 97.12 103 HIS A C 1
ATOM 861 O O . HIS A 1 103 ? -2.128 -11.223 -13.897 1.00 97.12 103 HIS A O 1
ATOM 867 N N . GLN A 1 104 ? -2.731 -9.158 -13.223 1.00 97.69 104 GLN A N 1
ATOM 868 C CA . GLN A 1 104 ? -3.460 -8.763 -14.418 1.00 97.69 104 GLN A CA 1
ATOM 869 C C . GLN A 1 104 ? -3.258 -7.265 -14.637 1.00 97.69 104 GLN A C 1
ATOM 871 O O . GLN A 1 104 ? -3.685 -6.465 -13.810 1.00 97.69 104 GLN A O 1
ATOM 876 N N . ASP A 1 105 ? -2.616 -6.895 -15.741 1.00 97.69 105 ASP A N 1
ATOM 877 C CA . ASP A 1 105 ? -2.466 -5.491 -16.128 1.00 97.69 105 ASP A CA 1
ATOM 878 C C . ASP A 1 105 ? -3.841 -4.890 -16.468 1.00 97.69 105 ASP A C 1
ATOM 880 O O . ASP A 1 105 ? -4.661 -5.537 -17.130 1.00 97.69 105 ASP A O 1
ATOM 884 N N . GLY A 1 106 ? -4.094 -3.663 -16.009 1.00 95.31 106 GLY A N 1
ATOM 885 C CA . GLY A 1 106 ? -5.304 -2.908 -16.325 1.00 95.31 106 GLY A CA 1
ATOM 886 C C . GLY A 1 106 ? -5.009 -1.790 -17.322 1.00 95.31 106 GLY A C 1
ATOM 887 O O . GLY A 1 106 ? -4.926 -2.031 -18.527 1.00 95.31 106 GLY A O 1
ATOM 888 N N . MET A 1 107 ? -4.866 -0.554 -16.845 1.00 95.00 107 MET A N 1
ATOM 889 C CA . MET A 1 107 ? -4.444 0.567 -17.681 1.00 95.00 107 MET A CA 1
ATOM 890 C C . MET A 1 107 ? -2.967 0.425 -18.052 1.00 95.00 107 MET A C 1
ATOM 892 O O . MET A 1 107 ? -2.083 0.425 -17.194 1.00 95.00 107 MET A O 1
ATOM 896 N N . ILE A 1 108 ? -2.703 0.368 -19.354 1.00 91.62 108 ILE A N 1
ATOM 897 C CA . ILE A 1 108 ? -1.357 0.250 -19.913 1.00 91.62 108 ILE A CA 1
ATOM 898 C C . ILE A 1 108 ? -0.947 1.616 -20.492 1.00 91.62 108 ILE A C 1
ATOM 900 O O . ILE A 1 108 ? -1.722 2.194 -21.260 1.00 91.62 108 ILE A O 1
ATOM 904 N N . PRO A 1 109 ? 0.247 2.145 -20.163 1.00 86.25 109 PRO A N 1
ATOM 905 C CA . PRO A 1 109 ? 0.770 3.349 -20.804 1.00 86.25 109 PRO A CA 1
ATOM 906 C C . PRO A 1 109 ? 0.893 3.183 -22.330 1.00 86.25 109 PRO A C 1
ATOM 908 O O . PRO A 1 109 ? 1.251 2.119 -22.820 1.00 86.25 109 PRO A O 1
ATOM 911 N N . GLU A 1 110 ? 0.701 4.252 -23.108 1.00 85.62 110 GLU A N 1
ATOM 912 C CA . GLU A 1 110 ? 0.699 4.164 -24.584 1.00 85.62 110 GLU A CA 1
ATOM 913 C C . GLU A 1 110 ? 1.995 3.601 -25.201 1.00 85.62 110 GLU A C 1
ATOM 915 O O . GLU A 1 110 ? 1.971 3.034 -26.292 1.00 85.62 110 GLU A O 1
ATOM 920 N N . LYS A 1 111 ? 3.141 3.804 -24.539 1.00 89.19 111 LYS A N 1
ATOM 921 C CA . LYS A 1 111 ? 4.479 3.560 -25.108 1.00 89.19 111 LYS A CA 1
ATOM 922 C C . LYS A 1 111 ? 5.276 2.467 -24.401 1.00 89.19 111 LYS A C 1
ATOM 924 O O . LYS A 1 111 ? 6.431 2.256 -24.761 1.00 89.19 111 LYS A O 1
ATOM 929 N N . MET A 1 112 ? 4.714 1.831 -23.375 1.00 94.50 112 MET A N 1
ATOM 930 C CA . MET A 1 112 ? 5.399 0.786 -22.615 1.00 94.50 112 MET A CA 1
ATOM 931 C C . MET A 1 112 ? 4.398 -0.121 -21.901 1.00 94.50 112 MET A C 1
ATOM 933 O O . MET A 1 112 ? 3.288 0.293 -21.580 1.00 94.50 112 MET A O 1
ATOM 937 N N . SER A 1 113 ? 4.813 -1.348 -21.621 1.00 95.75 113 SER A N 1
ATOM 938 C CA . SER A 1 113 ? 4.090 -2.269 -20.744 1.00 95.75 113 SER A CA 1
ATOM 939 C C . SER A 1 113 ? 4.083 -1.789 -19.287 1.00 95.75 113 SER A C 1
ATOM 941 O O . SER A 1 113 ? 4.916 -0.976 -18.874 1.00 95.75 113 SER A O 1
ATOM 943 N N . VAL A 1 114 ? 3.180 -2.339 -18.469 1.00 96.25 114 VAL A N 1
ATOM 944 C CA . VAL A 1 114 ? 3.196 -2.105 -17.014 1.00 96.25 114 VAL A CA 1
ATOM 945 C C . VAL A 1 114 ? 4.489 -2.646 -16.394 1.00 96.25 114 VAL A C 1
ATOM 947 O O . VAL A 1 114 ? 5.063 -2.003 -15.519 1.00 96.25 114 VAL A O 1
ATOM 950 N N . LEU A 1 115 ? 5.026 -3.762 -16.899 1.00 95.50 115 LEU A N 1
ATOM 951 C CA . LEU A 1 115 ? 6.320 -4.288 -16.462 1.00 95.50 115 LEU A CA 1
ATOM 952 C C . LEU A 1 115 ? 7.460 -3.276 -16.667 1.00 95.50 115 LEU A C 1
ATOM 954 O O . LEU A 1 115 ? 8.226 -3.017 -15.739 1.00 95.50 115 LEU A O 1
ATOM 958 N N . GLU A 1 116 ? 7.567 -2.685 -17.858 1.00 95.12 116 GLU A N 1
ATOM 959 C CA . GLU A 1 116 ? 8.584 -1.665 -18.159 1.00 95.12 116 GLU A CA 1
ATOM 960 C C . GLU A 1 116 ? 8.387 -0.397 -17.317 1.00 95.12 116 GLU A C 1
ATOM 962 O O . GLU A 1 116 ? 9.363 0.193 -16.849 1.00 95.12 116 GLU A O 1
ATOM 967 N N . LEU A 1 117 ? 7.133 0.004 -17.075 1.00 96.12 117 LEU A N 1
ATOM 968 C CA . LEU A 1 117 ? 6.799 1.103 -16.169 1.00 96.12 117 LEU A CA 1
ATOM 969 C C . LEU A 1 117 ? 7.335 0.829 -14.756 1.00 96.12 117 LEU A C 1
ATOM 971 O O . LEU A 1 117 ? 8.036 1.667 -14.189 1.00 96.12 117 LEU A O 1
ATOM 975 N N . LEU A 1 118 ? 7.049 -0.352 -14.199 1.00 95.75 118 LEU A N 1
ATOM 976 C CA . LEU A 1 118 ? 7.513 -0.743 -12.868 1.00 95.75 118 LEU A CA 1
ATOM 977 C C . LEU A 1 118 ? 9.040 -0.821 -12.809 1.00 95.75 118 LEU A C 1
ATOM 979 O O . LEU A 1 118 ? 9.645 -0.310 -11.869 1.00 95.75 118 LEU A O 1
ATOM 983 N N . GLN A 1 119 ? 9.691 -1.385 -13.828 1.00 94.81 119 GLN A N 1
ATOM 984 C CA . GLN A 1 119 ? 11.153 -1.389 -13.909 1.00 94.81 119 GLN A CA 1
ATOM 985 C C . GLN A 1 119 ? 11.717 0.034 -13.837 1.00 94.81 119 GLN A C 1
ATOM 987 O O . GLN A 1 119 ? 12.622 0.286 -13.041 1.00 94.81 119 GLN A O 1
ATOM 992 N N . LYS A 1 120 ? 11.135 0.992 -14.567 1.00 95.31 120 LYS A N 1
ATOM 993 C CA . LYS A 1 120 ? 11.546 2.403 -14.512 1.00 95.31 120 LYS A CA 1
ATOM 994 C C . LYS A 1 120 ? 11.294 3.055 -13.152 1.00 95.31 120 LYS A C 1
ATOM 996 O O . LYS A 1 120 ? 12.176 3.763 -12.666 1.00 95.31 120 LYS A O 1
ATOM 1001 N N . VAL A 1 121 ? 10.160 2.779 -12.501 1.00 95.75 121 VAL A N 1
ATOM 1002 C CA . VAL A 1 121 ? 9.875 3.230 -11.120 1.00 95.75 121 VAL A CA 1
ATOM 1003 C C . VAL A 1 121 ? 10.998 2.799 -10.170 1.00 95.75 121 VAL A C 1
ATOM 1005 O O . VAL A 1 121 ? 11.497 3.590 -9.365 1.00 95.75 121 VAL A O 1
ATOM 1008 N N . TYR A 1 122 ? 11.466 1.560 -10.317 1.00 94.81 122 TYR A N 1
ATOM 1009 C CA . TYR A 1 122 ? 12.582 1.002 -9.556 1.00 94.81 122 TYR A CA 1
ATOM 1010 C C . TYR A 1 122 ? 13.969 1.350 -10.128 1.00 94.81 122 TYR A C 1
ATOM 1012 O O . TYR A 1 122 ? 14.957 0.724 -9.744 1.00 94.81 122 TYR A O 1
ATOM 1020 N N . LYS A 1 123 ? 14.081 2.342 -11.026 1.00 93.19 123 LYS A N 1
ATOM 1021 C CA . LYS A 1 123 ? 15.338 2.743 -11.694 1.00 93.19 123 LYS A CA 1
ATOM 1022 C C . LYS A 1 123 ? 16.088 1.568 -12.337 1.00 93.19 123 LYS A C 1
ATOM 1024 O O . LYS A 1 123 ? 17.314 1.505 -12.304 1.00 93.19 123 LYS A O 1
ATOM 1029 N N . ASN A 1 124 ? 15.344 0.642 -12.931 1.00 84.12 124 ASN A N 1
ATOM 1030 C CA . ASN A 1 124 ? 15.837 -0.576 -13.570 1.00 84.12 124 ASN A CA 1
ATOM 1031 C C . ASN A 1 124 ? 16.652 -1.480 -12.632 1.00 84.12 124 ASN A C 1
ATOM 1033 O O . ASN A 1 124 ? 17.569 -2.173 -13.076 1.00 84.12 124 ASN A O 1
ATOM 1037 N N . ALA A 1 125 ? 16.330 -1.490 -11.334 1.00 84.50 125 ALA A N 1
ATOM 1038 C CA . ALA A 1 125 ? 16.840 -2.510 -10.428 1.00 84.50 125 ALA A CA 1
ATOM 1039 C C . ALA A 1 125 ? 16.440 -3.910 -10.926 1.00 84.50 125 ALA A C 1
ATOM 1041 O O . ALA A 1 125 ? 15.319 -4.121 -11.395 1.00 84.50 125 ALA A O 1
ATOM 1042 N N . THR A 1 126 ? 17.351 -4.878 -10.803 1.00 87.50 126 THR A N 1
ATOM 1043 C CA . THR A 1 126 ? 17.101 -6.268 -11.203 1.00 87.50 126 THR A CA 1
ATOM 1044 C C . THR A 1 126 ? 16.140 -6.933 -10.218 1.00 87.50 126 THR A C 1
ATOM 1046 O O . THR A 1 126 ? 16.556 -7.559 -9.245 1.00 87.50 126 THR A O 1
ATOM 1049 N N . LEU A 1 127 ? 14.842 -6.773 -10.465 1.00 87.75 127 LEU A N 1
ATOM 1050 C CA . LEU A 1 127 ? 13.768 -7.441 -9.739 1.00 87.75 127 LEU A CA 1
ATOM 1051 C C . LEU A 1 127 ? 13.269 -8.627 -10.566 1.00 87.75 127 LEU A C 1
ATOM 1053 O O . LEU A 1 127 ? 12.881 -8.457 -11.719 1.00 87.75 127 LEU A O 1
ATOM 1057 N N . ASN A 1 128 ? 13.255 -9.821 -9.968 1.00 87.94 128 ASN A N 1
ATOM 1058 C CA . ASN A 1 128 ? 12.746 -11.026 -10.635 1.00 87.94 128 ASN A CA 1
ATOM 1059 C C . ASN A 1 128 ? 11.262 -10.889 -11.013 1.00 87.94 128 ASN A C 1
ATOM 1061 O O . ASN A 1 128 ? 10.855 -11.349 -12.073 1.00 87.94 128 ASN A O 1
ATOM 1065 N N . ASP A 1 129 ? 10.472 -10.263 -10.138 1.00 94.38 129 ASP A N 1
ATOM 1066 C CA . ASP A 1 129 ? 9.044 -10.014 -10.332 1.00 94.38 129 ASP A CA 1
ATOM 1067 C C . ASP A 1 129 ? 8.663 -8.675 -9.667 1.00 94.38 129 ASP A C 1
ATOM 1069 O O . ASP A 1 129 ? 8.426 -8.636 -8.453 1.00 94.38 129 ASP A O 1
ATOM 1073 N N . PRO A 1 130 ? 8.650 -7.559 -10.424 1.00 95.06 130 PRO A N 1
ATOM 1074 C CA . PRO A 1 130 ? 8.288 -6.243 -9.895 1.00 95.06 130 PRO A CA 1
ATOM 1075 C C . PRO A 1 130 ? 6.857 -6.171 -9.346 1.00 95.06 130 PRO A C 1
ATOM 1077 O O . PRO A 1 130 ? 6.618 -5.445 -8.381 1.00 95.06 130 PRO A O 1
ATOM 1080 N N . TYR A 1 131 ? 5.927 -6.943 -9.921 1.00 97.06 131 TYR A N 1
ATOM 1081 C CA . TYR A 1 131 ? 4.529 -6.989 -9.490 1.00 97.06 131 TYR A CA 1
ATOM 1082 C C . TYR A 1 131 ? 4.415 -7.596 -8.093 1.00 97.06 131 TYR A C 1
ATOM 1084 O O . TYR A 1 131 ? 3.824 -7.004 -7.192 1.00 97.06 131 TYR A O 1
ATOM 1092 N N . ALA A 1 132 ? 5.033 -8.759 -7.879 1.00 97.00 132 ALA A N 1
ATOM 1093 C CA . ALA A 1 132 ? 5.043 -9.397 -6.568 1.00 97.00 132 ALA A CA 1
ATOM 1094 C C . ALA A 1 132 ? 5.850 -8.590 -5.542 1.00 97.00 132 ALA A C 1
ATOM 1096 O O . ALA A 1 132 ? 5.492 -8.545 -4.364 1.00 97.00 132 ALA A O 1
ATOM 1097 N N . TYR A 1 133 ? 6.952 -7.971 -5.971 1.00 96.75 133 TYR A N 1
ATOM 1098 C CA . TYR A 1 133 ? 7.861 -7.244 -5.088 1.00 96.75 133 TYR A CA 1
ATOM 1099 C C . TYR A 1 133 ? 7.182 -6.064 -4.386 1.00 96.75 133 TYR A C 1
ATOM 1101 O O . TYR A 1 133 ? 7.317 -5.916 -3.168 1.00 96.75 133 TYR A O 1
ATOM 1109 N N . ILE A 1 134 ? 6.423 -5.245 -5.120 1.00 96.56 134 ILE A N 1
ATOM 1110 C CA . ILE A 1 134 ? 5.750 -4.084 -4.529 1.00 96.56 134 ILE A CA 1
ATOM 1111 C C . ILE A 1 134 ? 4.668 -4.507 -3.534 1.00 96.56 134 ILE A C 1
ATOM 1113 O O . ILE A 1 134 ? 4.607 -3.964 -2.434 1.00 96.56 134 ILE A O 1
ATOM 1117 N N . ILE A 1 135 ? 3.890 -5.545 -3.854 1.00 98.25 135 ILE A N 1
ATOM 1118 C CA . ILE A 1 135 ? 2.846 -6.059 -2.959 1.00 98.25 135 ILE A CA 1
ATOM 1119 C C . ILE A 1 135 ? 3.450 -6.655 -1.688 1.00 98.25 135 ILE A C 1
ATOM 1121 O O . ILE A 1 135 ? 3.008 -6.324 -0.591 1.00 98.25 135 ILE A O 1
ATOM 1125 N N . LYS A 1 136 ? 4.515 -7.455 -1.808 1.00 97.62 136 LYS A N 1
ATOM 1126 C CA . LYS A 1 136 ? 5.232 -7.989 -0.639 1.00 97.62 136 LYS A CA 1
ATOM 1127 C C . LYS A 1 136 ? 5.827 -6.884 0.226 1.00 97.62 136 LYS A C 1
ATOM 1129 O O . LYS A 1 136 ? 5.841 -7.019 1.440 1.00 97.62 136 LYS A O 1
ATOM 1134 N N . THR A 1 137 ? 6.285 -5.791 -0.384 1.00 96.62 137 THR A N 1
ATOM 1135 C CA . THR A 1 137 ? 6.795 -4.624 0.350 1.00 96.62 137 THR A CA 1
ATOM 1136 C C . THR A 1 137 ? 5.685 -3.959 1.167 1.00 96.62 137 THR A C 1
ATOM 1138 O O . THR A 1 137 ? 5.906 -3.630 2.328 1.00 96.62 137 THR A O 1
ATOM 1141 N N . VAL A 1 138 ? 4.481 -3.807 0.603 1.00 98.00 138 VAL A N 1
ATOM 1142 C CA . VAL A 1 138 ? 3.313 -3.274 1.330 1.00 98.00 138 VAL A CA 1
ATOM 1143 C C . VAL A 1 138 ? 2.901 -4.199 2.476 1.00 98.00 138 VAL A C 1
ATOM 1145 O O . VAL A 1 138 ? 2.702 -3.735 3.596 1.00 98.00 138 VAL A O 1
ATOM 1148 N N . GLN A 1 139 ? 2.821 -5.507 2.227 1.00 98.38 139 GLN A N 1
ATOM 1149 C CA . GLN A 1 139 ? 2.486 -6.488 3.265 1.00 98.38 139 GLN A CA 1
ATOM 1150 C C . GLN A 1 139 ? 3.523 -6.482 4.396 1.00 98.38 139 GLN A C 1
ATOM 1152 O O . GLN A 1 139 ? 3.156 -6.379 5.565 1.00 98.38 139 GLN A O 1
ATOM 1157 N N . GLN A 1 140 ? 4.815 -6.488 4.053 1.00 98.19 140 GLN A N 1
ATOM 1158 C CA . GLN A 1 140 ? 5.898 -6.384 5.030 1.00 98.19 140 GLN A CA 1
ATOM 1159 C C . GLN A 1 140 ? 5.819 -5.075 5.820 1.00 98.19 140 GLN A C 1
ATOM 1161 O O . GLN A 1 140 ? 6.043 -5.085 7.024 1.00 98.19 140 GLN A O 1
ATOM 1166 N N . TYR A 1 141 ? 5.453 -3.955 5.186 1.00 97.62 141 TYR A N 1
ATOM 1167 C CA . TYR A 1 141 ? 5.257 -2.691 5.895 1.00 97.62 141 TYR A CA 1
ATOM 1168 C C . TYR A 1 141 ? 4.162 -2.804 6.962 1.00 97.62 141 TYR A C 1
ATOM 1170 O O . TYR A 1 141 ? 4.357 -2.337 8.082 1.00 97.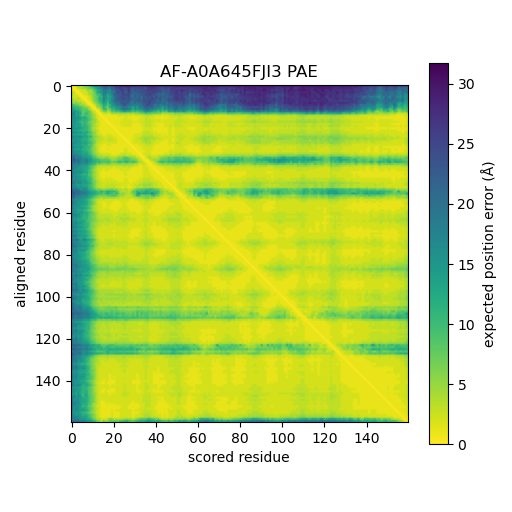62 141 TYR A O 1
ATOM 1178 N N . PHE A 1 142 ? 3.028 -3.441 6.658 1.00 98.06 142 PHE A N 1
ATOM 1179 C CA . PHE A 1 142 ? 1.974 -3.655 7.655 1.00 98.06 142 PHE A CA 1
ATOM 1180 C C . PHE A 1 142 ? 2.446 -4.545 8.812 1.00 98.06 142 PHE A C 1
ATOM 1182 O O . PHE A 1 142 ? 2.189 -4.230 9.978 1.00 98.06 142 PHE A O 1
ATOM 1189 N N . GLU A 1 143 ? 3.204 -5.601 8.523 1.00 97.75 143 GLU A N 1
ATOM 1190 C CA . GLU A 1 143 ? 3.788 -6.464 9.554 1.00 97.75 143 GLU A CA 1
ATOM 1191 C C . GLU A 1 143 ? 4.843 -5.738 10.401 1.00 97.75 143 GLU A C 1
ATOM 1193 O O . GLU A 1 143 ? 4.913 -5.911 11.622 1.00 97.75 143 GLU A O 1
ATOM 1198 N N . ASP A 1 144 ? 5.659 -4.892 9.783 1.00 96.88 144 ASP A N 1
ATOM 1199 C CA . ASP A 1 144 ? 6.733 -4.190 10.470 1.00 96.88 144 ASP A CA 1
ATOM 1200 C C . ASP A 1 144 ? 6.207 -3.049 11.331 1.00 96.88 144 ASP A C 1
ATOM 1202 O O . ASP A 1 144 ? 6.597 -2.922 12.496 1.00 96.88 144 ASP A O 1
ATOM 1206 N N . GLN A 1 145 ? 5.296 -2.258 10.767 1.00 96.31 145 GLN A N 1
ATOM 1207 C CA . GLN A 1 145 ? 4.808 -1.041 11.392 1.00 96.31 145 GLN A CA 1
ATOM 1208 C C . GLN A 1 145 ? 3.636 -1.290 12.330 1.00 96.31 145 GLN A C 1
ATOM 1210 O O . GLN A 1 145 ? 3.576 -0.738 13.427 1.00 96.31 145 GLN A O 1
ATOM 1215 N N . PHE A 1 146 ? 2.705 -2.144 11.915 1.00 96.06 146 PHE A N 1
ATOM 1216 C CA . PHE A 1 146 ? 1.471 -2.378 12.652 1.00 96.06 146 PHE A CA 1
ATOM 1217 C C . PHE A 1 146 ? 1.417 -3.757 13.280 1.00 96.06 146 PHE A C 1
ATOM 1219 O O . PHE A 1 146 ? 0.507 -3.986 14.071 1.00 96.06 146 PHE A O 1
ATOM 1226 N N . ARG A 1 147 ? 2.373 -4.658 12.990 1.00 96.56 147 ARG A N 1
ATOM 1227 C CA . ARG A 1 147 ? 2.445 -6.030 13.532 1.00 96.56 147 ARG A CA 1
ATOM 1228 C C . ARG A 1 147 ? 1.179 -6.845 13.220 1.00 96.56 147 ARG A C 1
ATOM 1230 O O . ARG A 1 147 ? 0.725 -7.620 14.066 1.00 96.56 147 ARG A O 1
ATOM 1237 N N . VAL A 1 148 ? 0.588 -6.610 12.047 1.00 96.38 148 VAL A N 1
ATOM 1238 C CA . VAL A 1 148 ? -0.618 -7.263 11.503 1.00 96.38 148 VAL A CA 1
ATOM 1239 C C . VAL A 1 148 ? -0.494 -7.422 9.987 1.00 96.38 148 VAL A C 1
ATOM 1241 O O . VAL A 1 148 ? 0.257 -6.686 9.356 1.00 96.38 148 VAL A O 1
ATOM 1244 N N . ASN A 1 149 ? -1.266 -8.339 9.402 1.00 97.50 149 ASN A N 1
ATOM 1245 C CA . ASN A 1 149 ? -1.507 -8.350 7.955 1.00 97.50 149 ASN A CA 1
ATOM 1246 C C . ASN A 1 149 ? -2.659 -7.396 7.581 1.00 97.50 1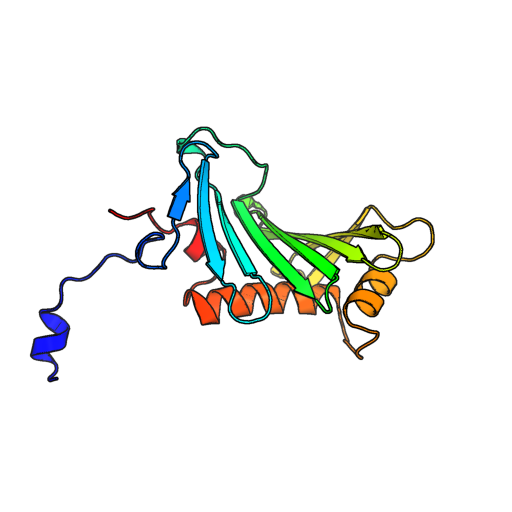49 ASN A C 1
ATOM 1248 O O . ASN A 1 149 ? -3.324 -6.821 8.442 1.00 97.50 149 ASN A O 1
ATOM 1252 N N . GLU A 1 150 ? -2.930 -7.260 6.288 1.00 97.88 150 GLU A N 1
ATOM 1253 C CA . GLU A 1 150 ? -3.967 -6.390 5.737 1.00 97.88 150 GLU A CA 1
ATOM 1254 C C . GLU A 1 150 ? -5.406 -6.738 6.173 1.00 97.88 150 GLU A C 1
ATOM 1256 O O . GLU A 1 150 ? -6.207 -5.832 6.397 1.00 97.88 150 GLU A O 1
ATOM 1261 N N . ASN A 1 151 ? -5.751 -8.019 6.356 1.00 97.88 151 ASN A N 1
ATOM 1262 C CA . ASN A 1 151 ? -7.088 -8.404 6.832 1.00 97.88 151 ASN A CA 1
ATOM 1263 C C . ASN A 1 151 ? -7.275 -8.014 8.298 1.00 97.88 151 ASN A C 1
ATOM 1265 O O . ASN A 1 151 ? -8.305 -7.452 8.670 1.00 97.88 151 ASN A O 1
ATOM 1269 N N . ASP A 1 152 ? -6.259 -8.291 9.113 1.00 97.44 152 ASP A N 1
ATOM 1270 C CA . ASP A 1 152 ? -6.271 -7.970 10.534 1.00 97.44 152 ASP A CA 1
ATOM 1271 C C . ASP A 1 152 ? -6.269 -6.452 10.745 1.00 97.44 152 ASP A C 1
ATOM 1273 O O . ASP A 1 152 ? -7.032 -5.962 11.571 1.00 97.44 152 ASP A O 1
ATOM 1277 N N . LEU A 1 153 ? -5.486 -5.698 9.958 1.00 98.12 153 LEU A N 1
ATOM 1278 C CA . LEU A 1 153 ? -5.481 -4.231 9.981 1.00 98.12 153 LEU A CA 1
ATOM 1279 C C . LEU A 1 153 ? -6.870 -3.658 9.677 1.00 98.12 153 LEU A C 1
ATOM 1281 O O . LEU A 1 153 ? -7.334 -2.767 10.389 1.00 98.12 153 LEU A O 1
ATOM 1285 N N . TYR A 1 154 ? -7.550 -4.180 8.650 1.00 97.75 154 TYR A N 1
ATOM 1286 C CA . TYR A 1 154 ? -8.899 -3.732 8.307 1.00 97.75 154 TYR A CA 1
ATOM 1287 C C . TYR A 1 154 ? -9.901 -3.999 9.436 1.00 97.75 154 TYR A C 1
ATOM 1289 O O . TYR A 1 154 ? -10.735 -3.138 9.729 1.00 97.75 154 TYR A O 1
ATOM 1297 N N . ALA A 1 155 ? -9.784 -5.161 10.086 1.00 97.06 155 ALA A N 1
ATOM 1298 C CA . ALA A 1 155 ? -10.680 -5.623 11.141 1.00 97.06 155 ALA A CA 1
ATOM 1299 C C . ALA A 1 155 ? -10.496 -4.915 12.496 1.00 97.06 155 ALA A C 1
ATOM 1301 O O . ALA A 1 155 ? -11.337 -5.091 13.379 1.00 97.06 155 ALA A O 1
ATOM 1302 N N . LEU A 1 156 ? -9.428 -4.128 12.686 1.00 96.69 156 LEU A N 1
ATOM 1303 C CA . LEU A 1 156 ? -9.200 -3.436 13.955 1.00 96.69 156 LEU A CA 1
ATOM 1304 C C . LEU A 1 156 ? -10.330 -2.446 14.276 1.00 96.69 156 LEU A C 1
ATOM 1306 O O . LEU A 1 156 ? -10.737 -1.669 13.406 1.00 96.69 156 LEU A O 1
ATOM 1310 N N . PRO A 1 157 ? -10.803 -2.389 15.532 1.00 95.94 157 PRO A N 1
ATOM 1311 C CA . PRO A 1 157 ? -11.705 -1.331 15.954 1.00 95.94 157 PRO A CA 1
ATOM 1312 C C . PRO A 1 157 ? -11.013 0.032 15.839 1.00 95.94 157 PRO A C 1
ATOM 1314 O O . PRO A 1 157 ? -9.785 0.137 15.874 1.00 95.94 157 PRO A O 1
ATOM 1317 N N . VAL A 1 158 ? -11.806 1.097 15.727 1.00 95.38 158 VAL A N 1
ATOM 1318 C CA . VAL A 1 158 ? -11.272 2.468 15.692 1.00 95.38 158 VAL A CA 1
ATOM 1319 C C . VAL A 1 158 ? -10.527 2.785 16.992 1.00 95.38 158 VAL A C 1
ATOM 1321 O O . VAL A 1 158 ? -9.410 3.288 16.928 1.00 95.38 158 VAL A O 1
ATOM 1324 N N . GLY A 1 159 ? -11.077 2.374 18.137 1.00 89.69 159 GLY A N 1
ATOM 1325 C CA . GLY A 1 159 ? -10.565 2.726 19.464 1.00 89.69 159 GLY A CA 1
ATOM 1326 C C . GLY A 1 159 ? -11.235 3.979 20.024 1.00 89.69 159 GLY A C 1
ATOM 1327 O O . GLY A 1 159 ? -11.950 4.672 19.295 1.00 89.69 159 GLY A O 1
ATOM 1328 N N . GLU A 1 160 ? -11.024 4.216 21.320 1.00 75.31 160 GLU A N 1
ATOM 1329 C CA . GLU A 1 160 ? -11.449 5.424 22.046 1.00 75.31 160 GLU A CA 1
ATOM 1330 C C . GLU A 1 160 ? -10.309 6.441 22.163 1.00 75.31 160 GLU A C 1
ATOM 1332 O O . GLU A 1 160 ? -9.143 6.004 22.297 1.00 75.31 160 GLU A O 1
#

Mean predicted aligned error: 5.29 Å

Solvent-accessible surface area (backbone atoms only — not comparable to full-atom values): 9022 Å² total; per-residue (Å²): 138,56,72,70,61,63,71,67,48,81,82,74,75,78,18,39,41,82,69,62,25,46,79,35,59,89,67,9,30,31,40,33,77,45,71,87,77,64,52,35,38,39,35,38,50,36,59,92,52,71,24,79,89,84,52,42,33,42,41,37,38,48,45,92,75,17,51,34,40,36,33,34,35,73,92,75,59,30,37,39,38,39,43,34,41,69,89,80,64,50,45,29,27,32,37,38,34,70,92,73,74,42,73,46,78,63,52,61,33,97,89,46,54,49,67,56,50,50,33,54,48,56,72,62,54,96,58,96,49,60,72,60,49,55,52,51,49,54,48,49,46,36,40,71,75,68,71,32,52,73,67,58,58,60,69,41,49,62,65,133

Foldseek 3Di:
DDPVVVVPPPPAAQFCVVLVWCDDLVQAWTWDWDDPPWTWIKIAGHCVSVHDPPAGMWIWTAQVNWIKIWGAHLV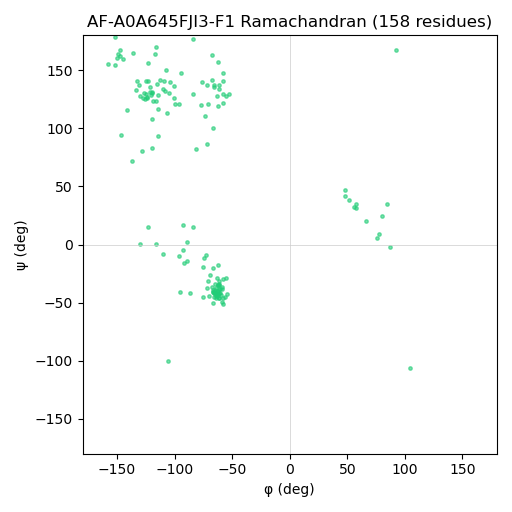QRKIKIKIADPVPRFIWIWIARPVVRDIGTDDAGPPDGPVVRLCVSNVNDPDPDSVVVVVVVVQVCCCVSVVDGPNVNNPGHNHD

Sequence (160 aa):
MNADQLFQMPFEERSLVNLSFVPDQKNGWCEYTQNEGTLVRVRVNRPEWGGNPGWDIEYYTEINGNPITVWYYVNDRRFYCTATLTEDGSKGDFEYFPKENRHQDGMIPEKMSVLELLQKVYKNATLNDPYAYIIKTVQQYFEDQFRVNENDLYALPVGE

Nearest PDB structures (foldseek):
  4ggz-assembly4_D  TM=4.301E-01  e=1.151E+00  Bradyrhizobium diazoefficiens USDA 110
  3akn-assembly1_A  TM=3.718E-01  e=4.387E+00  Rattus norvegicus
  3tdg-assembly1_A-2  TM=3.467E-01  e=5.482E+00  Helicobacter pylori